Protein AF-W1XEC5-F1 (afdb_monomer_lite)

Sequence (56 aa):
MNDNEWGALYLVPTPIGNLEDMTYRSVRILGEVDAIAAEDTRHTGILLKHFDIKKP

Secondary structure (DSSP, 8-state):
----SS------PPPSS-GGGS-HHHHHHHHHSS----S-HHHHHHHHHHTT----

Organism: NCBI:txid408170

pLDDT: mean 91.32, std 11.49, range [46.16, 97.81]

Foldseek 3Di:
DPPDPDDDDDDADQDPPDLVVHDPVSLVVLQPDQADDDPDVVVVVVSCVVSVRDHD

Radius of gyration: 11.82 Å; chains: 1; bounding box: 36×21×20 Å

Structure (mmCIF, N/CA/C/O backbone):
data_AF-W1XEC5-F1
#
_entry.id   AF-W1XEC5-F1
#
loop_
_atom_site.group_PDB
_atom_site.id
_atom_site.type_symbol
_atom_site.label_atom_id
_atom_site.label_alt_id
_atom_site.label_comp_id
_atom_site.label_asym_id
_atom_site.label_entity_id
_atom_site.label_seq_id
_atom_site.pdbx_PDB_ins_code
_atom_site.Cartn_x
_atom_site.Cartn_y
_atom_site.Cartn_z
_atom_site.occupancy
_atom_site.B_iso_or_equiv
_atom_site.auth_seq_id
_atom_site.auth_comp_id
_atom_site.auth_asym_id
_atom_site.auth_atom_id
_atom_site.pdbx_PDB_model_num
ATOM 1 N N . MET A 1 1 ? -21.809 1.531 -8.527 1.00 46.16 1 MET A N 1
ATOM 2 C CA . MET A 1 1 ? -21.971 0.723 -7.305 1.00 46.16 1 MET A CA 1
ATOM 3 C C . MET A 1 1 ? -21.417 -0.642 -7.660 1.00 46.16 1 MET A C 1
ATOM 5 O O . MET A 1 1 ? -21.704 -1.104 -8.755 1.00 46.16 1 MET A O 1
ATOM 9 N N . ASN A 1 2 ? -20.490 -1.191 -6.875 1.00 54.06 2 ASN A N 1
ATOM 10 C CA . ASN A 1 2 ? -20.030 -2.557 -7.127 1.00 54.06 2 ASN A CA 1
ATOM 11 C C . ASN A 1 2 ? -21.116 -3.482 -6.577 1.00 54.06 2 ASN A C 1
ATOM 13 O O . ASN A 1 2 ? -21.184 -3.700 -5.373 1.00 54.06 2 ASN A O 1
ATOM 17 N N . ASP A 1 3 ? -21.977 -3.965 -7.467 1.00 57.16 3 ASP A N 1
ATOM 18 C CA . ASP A 1 3 ? -23.133 -4.816 -7.168 1.00 57.16 3 ASP A CA 1
ATOM 19 C C . ASP A 1 3 ? -22.719 -6.284 -6.944 1.00 57.16 3 ASP A C 1
ATOM 21 O O . ASP A 1 3 ? -23.324 -7.206 -7.484 1.00 57.16 3 ASP A O 1
ATOM 25 N N . ASN A 1 4 ? -21.646 -6.517 -6.181 1.00 59.66 4 ASN A N 1
ATOM 26 C CA . ASN A 1 4 ? -21.254 -7.857 -5.753 1.00 59.66 4 ASN A CA 1
ATOM 27 C C . ASN A 1 4 ? -21.559 -7.992 -4.261 1.00 59.66 4 ASN A C 1
ATOM 29 O O . ASN A 1 4 ? -20.918 -7.351 -3.434 1.00 59.66 4 ASN A O 1
ATOM 33 N N . GLU A 1 5 ? -22.503 -8.867 -3.915 1.00 71.81 5 GLU A N 1
ATOM 34 C CA . GLU A 1 5 ? -22.835 -9.223 -2.525 1.00 71.81 5 GLU A CA 1
ATOM 35 C C . GLU A 1 5 ? -21.690 -9.962 -1.795 1.00 71.81 5 GLU A C 1
ATOM 37 O O . GLU A 1 5 ? -21.817 -10.310 -0.621 1.00 71.81 5 GLU A O 1
ATOM 42 N N . TRP A 1 6 ? -20.560 -10.214 -2.467 1.00 86.62 6 TRP A N 1
ATOM 43 C CA . TRP A 1 6 ? -19.417 -10.959 -1.940 1.00 86.62 6 TRP A CA 1
ATOM 44 C C . TRP A 1 6 ? -18.160 -10.095 -1.848 1.00 86.62 6 TRP A C 1
ATOM 46 O O . TRP A 1 6 ? -17.881 -9.268 -2.718 1.00 86.62 6 TRP A O 1
ATOM 56 N N . GLY A 1 7 ? -17.362 -10.341 -0.806 1.00 90.25 7 GLY A N 1
ATOM 57 C CA . GLY A 1 7 ? -16.042 -9.733 -0.659 1.00 90.25 7 GLY A CA 1
ATOM 58 C C . GLY A 1 7 ? -15.096 -10.136 -1.794 1.00 90.25 7 GLY A C 1
ATOM 59 O O . GLY A 1 7 ? -15.159 -11.253 -2.309 1.00 90.25 7 GLY A O 1
ATOM 60 N N . ALA A 1 8 ? -14.198 -9.227 -2.169 1.00 93.00 8 ALA A N 1
ATOM 61 C CA . ALA A 1 8 ? -13.194 -9.449 -3.205 1.00 93.00 8 ALA A CA 1
ATOM 62 C C . ALA A 1 8 ? -11.780 -9.343 -2.623 1.00 93.00 8 ALA A C 1
ATOM 64 O O . ALA A 1 8 ? -11.487 -8.438 -1.843 1.00 93.00 8 ALA A O 1
ATOM 65 N N . LEU A 1 9 ? -10.891 -10.248 -3.042 1.00 96.25 9 LEU A N 1
ATOM 66 C CA . LEU A 1 9 ? -9.465 -10.191 -2.730 1.00 96.25 9 LEU A CA 1
ATOM 67 C C . LEU A 1 9 ? -8.700 -9.652 -3.940 1.00 96.25 9 LEU A C 1
ATOM 69 O O . LEU A 1 9 ? -8.711 -10.258 -5.012 1.00 96.25 9 LEU A O 1
ATOM 73 N N . TYR A 1 10 ? -8.001 -8.536 -3.752 1.00 97.12 10 TYR A N 1
ATOM 74 C CA . TYR A 1 10 ? -7.131 -7.953 -4.767 1.00 97.12 10 TYR A CA 1
ATOM 75 C C . TYR A 1 10 ? -5.671 -8.270 -4.452 1.00 97.12 10 TYR A C 1
ATOM 77 O O . TYR A 1 10 ? -5.157 -7.879 -3.407 1.00 97.12 10 TYR A O 1
ATOM 85 N N . LEU A 1 11 ? -4.984 -8.937 -5.381 1.00 97.50 11 LEU A N 1
ATOM 86 C CA . LEU A 1 11 ? -3.531 -9.083 -5.333 1.00 97.50 11 LEU A CA 1
ATOM 87 C C . LEU A 1 11 ? -2.895 -7.860 -5.992 1.00 97.50 11 LEU A C 1
ATOM 89 O O . LEU A 1 11 ? -2.968 -7.688 -7.211 1.00 97.50 11 LEU A O 1
ATOM 93 N N . VAL A 1 12 ? -2.303 -6.994 -5.174 1.00 97.19 12 VAL A N 1
ATOM 94 C CA . VAL A 1 12 ? -1.690 -5.744 -5.625 1.00 97.19 12 VAL A CA 1
ATOM 95 C C . VAL A 1 12 ? -0.168 -5.866 -5.521 1.00 97.19 12 VAL A C 1
ATOM 97 O O . VAL A 1 12 ? 0.339 -6.031 -4.414 1.00 97.19 12 VAL A O 1
ATOM 100 N N . PRO A 1 13 ? 0.580 -5.794 -6.637 1.00 96.25 13 PRO A N 1
ATOM 101 C CA . PRO A 1 13 ? 2.036 -5.788 -6.580 1.00 96.25 13 PRO A CA 1
ATOM 102 C C . PRO A 1 13 ? 2.546 -4.456 -6.019 1.00 96.25 13 PRO A C 1
ATOM 104 O O . PRO A 1 13 ? 2.031 -3.391 -6.372 1.00 96.25 13 PRO A O 1
ATOM 107 N N . THR A 1 14 ? 3.579 -4.524 -5.181 1.00 94.44 14 THR A N 1
ATOM 108 C CA . THR A 1 14 ? 4.339 -3.368 -4.691 1.00 94.44 14 THR A CA 1
ATOM 109 C C . THR A 1 14 ? 5.629 -3.197 -5.497 1.00 94.44 14 THR A C 1
ATOM 111 O O . THR A 1 14 ? 6.193 -4.192 -5.960 1.00 94.44 14 THR A O 1
ATOM 114 N N . PRO A 1 15 ? 6.134 -1.965 -5.660 1.00 94.75 15 PRO A N 1
ATOM 115 C CA . PRO A 1 15 ? 7.396 -1.723 -6.337 1.00 94.75 15 PRO A CA 1
ATOM 116 C C . PRO A 1 15 ? 8.558 -2.319 -5.540 1.00 94.75 15 PRO A C 1
ATOM 118 O O . PRO A 1 15 ? 8.513 -2.404 -4.314 1.00 94.75 15 PRO A O 1
ATOM 121 N N . ILE A 1 16 ? 9.632 -2.683 -6.238 1.00 92.88 16 ILE A N 1
ATOM 122 C CA . ILE A 1 16 ? 10.856 -3.239 -5.633 1.00 92.88 16 ILE A CA 1
ATOM 123 C C . ILE A 1 16 ? 11.903 -2.163 -5.296 1.00 92.88 16 ILE A C 1
ATOM 125 O O . ILE A 1 16 ? 13.043 -2.487 -4.975 1.00 92.88 16 ILE A O 1
ATOM 129 N N . GLY A 1 17 ? 11.534 -0.881 -5.381 1.00 91.25 17 GLY A N 1
ATOM 130 C CA . GLY A 1 17 ? 12.410 0.228 -5.001 1.00 91.25 17 GLY A CA 1
ATOM 131 C C . GLY A 1 17 ? 11.889 1.607 -5.402 1.00 91.25 17 GLY A C 1
ATOM 132 O O . GLY A 1 17 ? 11.893 2.515 -4.576 1.00 91.25 17 GLY A O 1
ATOM 133 N N . ASN A 1 18 ? 11.408 1.771 -6.638 1.00 94.44 18 ASN A N 1
ATOM 134 C CA . ASN A 1 18 ? 10.895 3.056 -7.115 1.00 94.44 18 ASN A CA 1
ATOM 135 C C . ASN A 1 18 ? 9.379 3.167 -6.898 1.00 94.44 18 ASN A C 1
ATOM 137 O O . ASN A 1 18 ? 8.606 2.415 -7.485 1.00 94.44 18 ASN A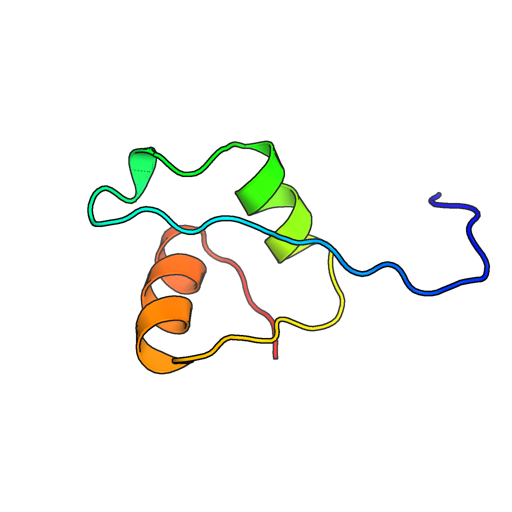 O 1
ATOM 141 N N . LEU A 1 19 ? 8.942 4.123 -6.075 1.00 94.25 19 LEU A N 1
ATOM 142 C CA . LEU A 1 19 ? 7.519 4.320 -5.771 1.00 94.25 19 LEU A CA 1
ATOM 143 C C . LEU A 1 19 ? 6.695 4.691 -7.011 1.00 94.25 19 LEU A C 1
ATOM 145 O O . LEU A 1 19 ? 5.521 4.337 -7.078 1.00 94.25 19 LEU A O 1
ATOM 149 N N . GLU A 1 20 ? 7.309 5.323 -8.012 1.00 95.06 20 GLU A N 1
ATOM 150 C CA . GLU A 1 20 ? 6.648 5.698 -9.268 1.00 95.06 20 GLU A CA 1
ATOM 151 C C . GLU A 1 20 ? 6.276 4.492 -10.148 1.00 95.06 20 GLU A C 1
ATOM 153 O O . GLU A 1 20 ? 5.435 4.624 -11.034 1.00 95.06 20 GLU A O 1
ATOM 158 N N . ASP A 1 21 ? 6.823 3.302 -9.874 1.00 96.69 21 ASP A N 1
ATOM 159 C CA . ASP A 1 21 ? 6.460 2.071 -10.593 1.00 96.69 21 ASP A CA 1
ATOM 160 C C . ASP A 1 21 ? 5.069 1.544 -10.176 1.00 96.69 21 ASP A C 1
ATOM 162 O O . ASP A 1 21 ? 4.548 0.579 -10.748 1.00 96.69 21 ASP A O 1
ATOM 166 N N . MET A 1 22 ? 4.435 2.162 -9.174 1.00 97.19 22 MET A N 1
ATOM 167 C CA . MET A 1 22 ? 3.059 1.857 -8.801 1.00 97.19 22 MET A CA 1
ATOM 168 C C . MET A 1 22 ? 2.085 2.229 -9.915 1.00 97.19 22 MET A C 1
ATOM 170 O O . MET A 1 22 ? 2.018 3.362 -10.383 1.00 97.19 22 MET A O 1
ATOM 174 N N . THR A 1 23 ? 1.230 1.277 -10.288 1.00 97.25 23 THR A N 1
ATOM 175 C CA . THR A 1 23 ? 0.182 1.558 -11.272 1.00 97.25 23 THR A CA 1
ATOM 176 C C . THR A 1 23 ? -0.923 2.423 -10.664 1.00 97.25 23 THR A C 1
ATOM 178 O O . THR A 1 23 ? -1.309 2.232 -9.507 1.00 97.25 23 THR A O 1
ATOM 181 N N . TYR A 1 24 ? -1.538 3.291 -11.476 1.00 97.38 24 TYR A N 1
ATOM 182 C CA . TYR A 1 24 ? -2.727 4.053 -11.067 1.00 97.38 24 TYR A CA 1
ATOM 183 C C . TYR A 1 24 ? -3.842 3.160 -10.509 1.00 97.38 24 TYR A C 1
ATOM 185 O O . TYR A 1 24 ? -4.539 3.531 -9.566 1.00 97.38 24 TYR A O 1
ATOM 193 N N . ARG A 1 25 ? -4.002 1.952 -11.068 1.00 97.81 25 ARG A N 1
ATOM 194 C CA . ARG A 1 25 ? -4.987 0.980 -10.585 1.00 97.81 25 ARG A CA 1
ATOM 195 C C . ARG A 1 25 ? -4.640 0.478 -9.185 1.00 97.81 25 ARG A C 1
ATOM 197 O O . ARG A 1 25 ? -5.543 0.382 -8.366 1.00 97.81 25 ARG A O 1
ATOM 204 N N . SER A 1 26 ? -3.372 0.176 -8.910 1.00 97.50 26 SER A N 1
ATOM 205 C CA . SER A 1 26 ? -2.917 -0.272 -7.588 1.00 97.50 26 SER A CA 1
ATOM 206 C C . SER A 1 26 ? -3.230 0.774 -6.522 1.00 97.50 26 SER A C 1
ATOM 208 O O . SER A 1 26 ? -3.871 0.455 -5.527 1.00 97.50 26 SER A O 1
ATOM 210 N N . VAL A 1 27 ? -2.852 2.031 -6.771 1.00 97.06 27 VAL A N 1
ATOM 211 C CA . VAL A 1 27 ? -3.102 3.150 -5.847 1.00 97.06 27 VAL A CA 1
ATOM 212 C C . VAL A 1 27 ? -4.599 3.306 -5.573 1.00 97.06 27 VAL A C 1
ATOM 214 O O . VAL A 1 27 ? -5.015 3.361 -4.417 1.00 97.06 27 VAL A O 1
ATOM 217 N N . ARG A 1 28 ? -5.425 3.295 -6.627 1.00 97.62 28 ARG A N 1
ATOM 218 C CA . ARG A 1 28 ? -6.880 3.412 -6.499 1.00 97.62 28 ARG A CA 1
ATOM 219 C C . ARG A 1 28 ? -7.495 2.258 -5.700 1.00 97.62 28 ARG A C 1
ATOM 221 O O . ARG A 1 28 ? -8.261 2.514 -4.780 1.00 97.62 28 ARG A O 1
ATOM 228 N N . ILE A 1 29 ? -7.138 1.009 -6.010 1.00 97.12 29 ILE A N 1
ATOM 229 C CA . ILE A 1 29 ? -7.667 -0.167 -5.300 1.00 97.12 29 ILE A CA 1
ATOM 230 C C . ILE A 1 29 ? -7.284 -0.129 -3.818 1.00 97.12 29 ILE A C 1
ATOM 232 O O . ILE A 1 29 ? -8.153 -0.314 -2.973 1.00 97.12 29 ILE A O 1
ATOM 236 N N . LEU A 1 30 ? -6.027 0.180 -3.485 1.00 97.00 30 LEU A N 1
ATOM 237 C CA . LEU A 1 30 ? -5.588 0.306 -2.089 1.00 97.00 30 LEU A CA 1
ATOM 238 C C . LEU A 1 30 ? -6.337 1.429 -1.339 1.00 97.00 30 LEU A C 1
ATOM 240 O O . LEU A 1 30 ? -6.571 1.315 -0.140 1.00 97.00 30 LEU A O 1
ATOM 244 N N . GLY A 1 31 ? -6.759 2.490 -2.033 1.00 96.25 31 GLY A N 1
ATOM 245 C CA . GLY A 1 31 ? -7.614 3.542 -1.470 1.00 96.25 31 GLY A CA 1
ATOM 246 C C . GLY A 1 31 ? -9.090 3.151 -1.296 1.00 96.25 31 GLY A C 1
ATOM 247 O O . GLY A 1 31 ? -9.766 3.679 -0.411 1.00 96.25 31 GLY A O 1
ATOM 248 N N . GLU A 1 32 ? -9.599 2.222 -2.104 1.00 95.25 32 GLU A N 1
ATOM 249 C CA . GLU A 1 32 ? -11.013 1.819 -2.122 1.00 95.25 32 GLU A CA 1
ATOM 250 C C . GLU A 1 32 ? -11.330 0.667 -1.153 1.00 95.25 32 GLU A C 1
ATOM 252 O O . GLU A 1 32 ? -12.413 0.662 -0.575 1.00 95.25 32 GLU A O 1
ATOM 257 N N . VAL A 1 33 ? -10.408 -0.279 -0.935 1.00 96.06 33 VAL A N 1
ATOM 258 C CA . VAL A 1 33 ? -10.646 -1.469 -0.089 1.00 96.06 33 VAL A CA 1
ATOM 259 C C . VAL A 1 33 ? -10.852 -1.129 1.391 1.00 96.06 33 VAL A C 1
ATOM 261 O O . VAL A 1 33 ? -10.352 -0.118 1.885 1.00 96.06 33 VAL A O 1
ATOM 264 N N . ASP A 1 34 ? -11.562 -1.992 2.119 1.00 94.88 34 ASP A N 1
ATOM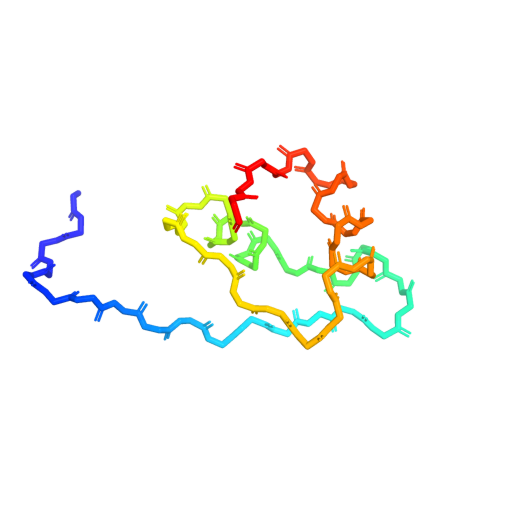 265 C CA . ASP A 1 34 ? -11.830 -1.805 3.552 1.00 94.88 34 ASP A CA 1
ATOM 266 C C . ASP A 1 34 ? -10.600 -2.064 4.437 1.00 94.88 34 ASP A C 1
ATOM 268 O O . ASP A 1 34 ? -10.432 -1.412 5.467 1.00 94.88 34 ASP A O 1
ATOM 272 N N . ALA A 1 35 ? -9.727 -2.990 4.031 1.00 95.56 35 ALA A N 1
ATOM 273 C CA . ALA A 1 35 ? -8.528 -3.378 4.771 1.00 95.56 35 ALA A CA 1
ATOM 274 C C . ALA A 1 35 ? -7.384 -3.769 3.829 1.00 95.56 35 ALA A C 1
ATOM 276 O O . ALA A 1 35 ? -7.618 -4.264 2.721 1.00 95.56 35 ALA A O 1
ATOM 277 N N . ILE A 1 36 ? -6.145 -3.581 4.294 1.00 97.31 36 ILE A N 1
ATOM 278 C CA . ILE A 1 36 ? -4.935 -3.982 3.572 1.00 97.31 36 ILE A CA 1
ATOM 279 C C . ILE A 1 36 ? -4.163 -4.985 4.425 1.00 97.31 36 ILE A C 1
ATOM 281 O O . ILE A 1 36 ? -3.645 -4.659 5.488 1.00 97.31 36 ILE A O 1
ATOM 285 N N . ALA A 1 37 ? -4.036 -6.211 3.928 1.00 96.25 37 ALA A N 1
ATOM 286 C CA . ALA A 1 37 ? -3.120 -7.186 4.502 1.00 96.25 37 ALA A CA 1
ATOM 287 C C . ALA A 1 37 ? -1.742 -7.042 3.843 1.00 96.25 37 ALA A C 1
ATOM 289 O O . ALA A 1 37 ? -1.632 -7.086 2.618 1.00 96.25 37 ALA A O 1
ATOM 290 N N . ALA A 1 38 ? -0.696 -6.895 4.653 1.00 95.12 38 ALA A N 1
ATOM 291 C CA . ALA A 1 38 ? 0.682 -6.808 4.190 1.00 95.12 38 ALA A CA 1
ATOM 292 C C . ALA A 1 38 ? 1.601 -7.700 5.030 1.00 95.12 38 ALA A C 1
ATOM 294 O O . ALA A 1 38 ? 1.387 -7.847 6.231 1.00 95.12 38 ALA A O 1
ATOM 295 N N . GLU A 1 39 ? 2.637 -8.259 4.399 1.00 94.81 39 GLU A N 1
ATOM 296 C CA . GLU A 1 39 ? 3.675 -9.047 5.079 1.00 94.81 39 GLU A CA 1
ATOM 297 C C . GLU A 1 39 ? 4.438 -8.194 6.106 1.00 94.81 39 GLU A C 1
ATOM 299 O O . GLU A 1 39 ? 4.528 -8.557 7.276 1.00 94.81 39 GLU A O 1
ATOM 304 N N . ASP A 1 40 ? 4.939 -7.029 5.674 1.00 93.94 40 ASP A N 1
ATOM 305 C CA . ASP A 1 40 ? 5.548 -6.020 6.543 1.00 93.94 40 ASP A CA 1
ATOM 306 C C . ASP A 1 40 ? 4.755 -4.708 6.461 1.00 93.94 40 ASP A C 1
ATOM 308 O O . ASP A 1 40 ? 4.800 -3.958 5.475 1.00 93.94 40 ASP A O 1
ATOM 312 N N . THR A 1 41 ? 4.019 -4.414 7.531 1.00 93.19 41 THR A N 1
ATOM 313 C CA . THR A 1 41 ? 3.185 -3.213 7.645 1.00 93.19 41 THR A CA 1
ATOM 314 C C . THR A 1 41 ? 4.006 -1.932 7.785 1.00 93.19 41 THR A C 1
ATOM 316 O O . THR A 1 41 ? 3.511 -0.858 7.448 1.00 93.19 41 THR A O 1
ATOM 319 N N . ARG A 1 42 ? 5.278 -2.006 8.204 1.00 92.06 42 ARG A N 1
ATOM 320 C CA . ARG A 1 42 ? 6.157 -0.829 8.328 1.00 92.06 42 ARG A CA 1
ATOM 321 C C . ARG A 1 42 ? 6.593 -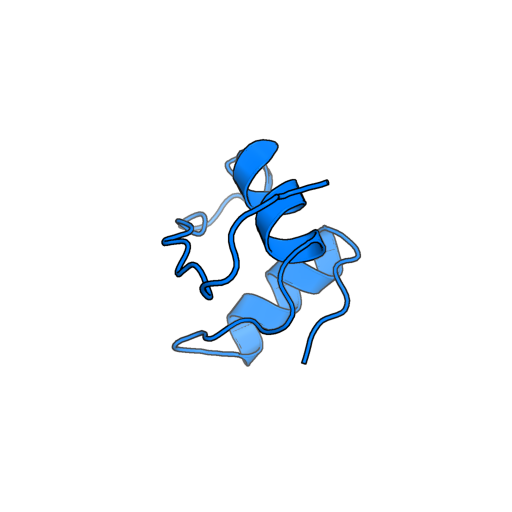0.334 6.956 1.00 92.06 42 ARG A C 1
ATOM 323 O O . A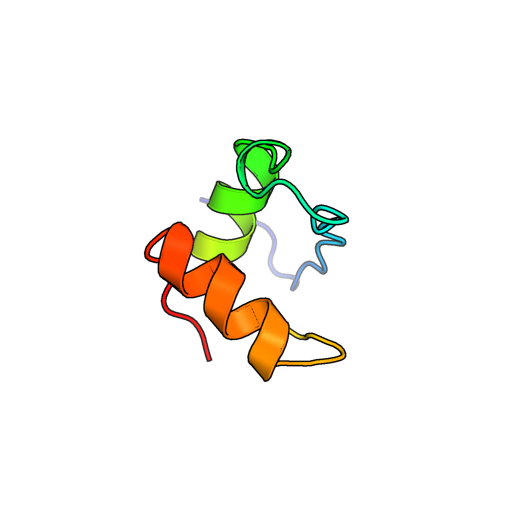RG A 1 42 ? 6.540 0.866 6.698 1.00 92.06 42 ARG A O 1
ATOM 330 N N . HIS A 1 43 ? 6.981 -1.255 6.070 1.00 91.62 43 HIS A N 1
ATOM 331 C CA . HIS A 1 43 ? 7.315 -0.922 4.684 1.00 91.62 43 HIS A CA 1
ATOM 332 C C . HIS A 1 43 ? 6.060 -0.443 3.949 1.00 91.62 43 HIS A C 1
ATOM 334 O O . HIS A 1 43 ? 6.046 0.648 3.378 1.00 91.62 43 HIS A O 1
ATOM 340 N N . THR A 1 44 ? 4.970 -1.204 4.045 1.00 93.44 44 THR A N 1
ATOM 341 C CA . THR A 1 44 ? 3.706 -0.845 3.391 1.00 93.44 44 THR A CA 1
ATOM 342 C C . THR A 1 44 ? 3.187 0.509 3.878 1.00 93.44 44 THR A C 1
ATOM 344 O O . THR A 1 44 ? 2.739 1.314 3.069 1.00 93.44 44 THR A O 1
ATOM 347 N N . GLY A 1 45 ? 3.349 0.837 5.163 1.00 94.25 45 GLY A N 1
ATOM 348 C CA . GLY A 1 45 ? 2.993 2.147 5.710 1.00 94.25 45 GLY A CA 1
ATOM 349 C C . GLY A 1 45 ? 3.719 3.326 5.046 1.00 94.25 45 GLY A C 1
ATOM 350 O O . GLY A 1 45 ? 3.115 4.382 4.869 1.00 94.25 45 GLY A O 1
ATOM 351 N N . ILE A 1 46 ? 4.978 3.161 4.618 1.00 94.12 46 ILE A N 1
ATOM 352 C CA . ILE A 1 46 ? 5.719 4.198 3.872 1.00 94.12 46 ILE A CA 1
ATOM 353 C C . ILE A 1 46 ? 5.093 4.407 2.489 1.00 94.12 46 ILE A C 1
ATOM 355 O O . ILE A 1 46 ? 4.850 5.549 2.093 1.00 94.12 46 ILE A O 1
ATOM 359 N N . LEU A 1 47 ? 4.793 3.314 1.783 1.00 95.56 47 LEU A N 1
ATOM 360 C CA . LEU A 1 47 ? 4.138 3.346 0.476 1.00 95.56 47 LEU A CA 1
ATOM 361 C C . LEU A 1 47 ? 2.752 4.000 0.565 1.00 95.56 47 LEU A C 1
ATOM 363 O O . LEU A 1 47 ? 2.460 4.919 -0.196 1.00 95.56 47 LEU A O 1
ATOM 367 N N . LEU A 1 48 ? 1.923 3.594 1.528 1.00 96.62 48 LEU A N 1
ATOM 368 C CA . LEU A 1 48 ? 0.589 4.169 1.718 1.00 96.62 48 LEU A CA 1
ATOM 369 C C . LEU A 1 48 ? 0.660 5.660 2.057 1.00 96.62 48 LEU A C 1
ATOM 371 O O . LEU A 1 48 ? -0.085 6.451 1.483 1.00 96.62 48 LEU A O 1
ATOM 375 N N . LYS A 1 49 ? 1.607 6.067 2.912 1.00 96.12 49 LYS A N 1
ATOM 376 C CA . LYS A 1 49 ? 1.829 7.479 3.240 1.00 96.12 49 LYS A CA 1
ATOM 377 C C . LYS A 1 49 ? 2.244 8.303 2.019 1.00 96.12 49 LYS A C 1
ATOM 379 O O . LYS A 1 49 ? 1.795 9.438 1.895 1.00 96.12 49 LYS A O 1
ATOM 384 N N . HIS A 1 50 ? 3.082 7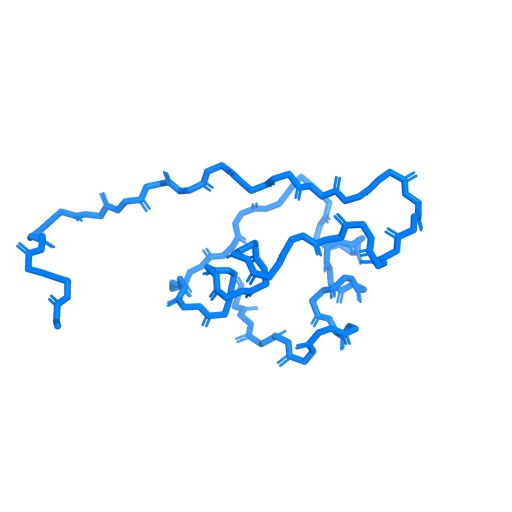.760 1.135 1.00 96.31 50 HIS A N 1
ATOM 385 C CA . HIS A 1 50 ? 3.499 8.448 -0.091 1.00 96.31 50 HIS A CA 1
ATOM 386 C C . HIS A 1 50 ? 2.308 8.775 -1.007 1.00 96.31 50 HIS A C 1
ATOM 388 O O . HIS A 1 50 ? 2.281 9.847 -1.603 1.00 96.31 50 HIS A O 1
ATOM 394 N N . PHE A 1 51 ? 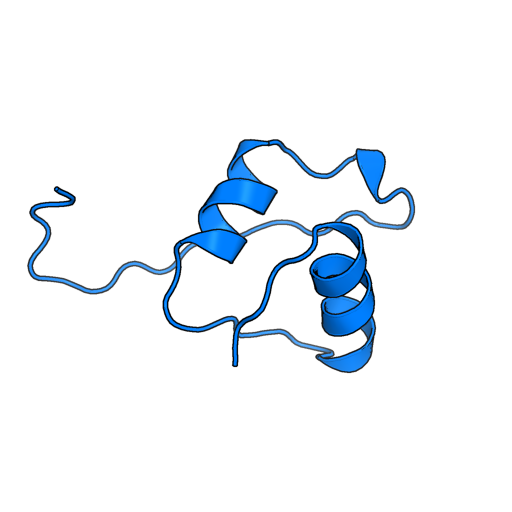1.306 7.894 -1.066 1.00 96.38 51 PHE A N 1
ATOM 395 C CA . PHE A 1 51 ? 0.091 8.080 -1.868 1.00 96.38 51 PHE A CA 1
ATOM 396 C C . PHE A 1 51 ? -1.108 8.656 -1.086 1.00 96.38 51 PHE A C 1
ATOM 398 O O . PHE A 1 51 ? -2.222 8.640 -1.602 1.00 96.38 51 PHE A O 1
ATOM 405 N N . ASP A 1 52 ? -0.900 9.144 0.144 1.00 96.81 52 ASP A N 1
ATOM 406 C CA . ASP A 1 52 ? -1.947 9.639 1.062 1.00 96.81 52 ASP A CA 1
ATOM 407 C C . ASP A 1 52 ? -3.119 8.653 1.277 1.00 96.81 52 ASP A C 1
ATOM 409 O O . ASP A 1 52 ? -4.282 9.029 1.430 1.00 96.81 52 ASP A O 1
ATOM 413 N N . ILE A 1 53 ? -2.813 7.353 1.310 1.00 96.69 53 ILE A N 1
ATOM 414 C CA . ILE A 1 53 ? -3.790 6.295 1.580 1.00 96.69 53 ILE A CA 1
ATOM 415 C C . ILE A 1 53 ? -3.843 6.032 3.085 1.00 96.69 53 ILE A C 1
ATOM 417 O O . ILE A 1 53 ? -2.836 5.713 3.718 1.00 96.69 53 ILE A O 1
ATOM 421 N N . LYS A 1 54 ? -5.046 6.122 3.662 1.00 93.31 54 LYS A N 1
ATOM 422 C CA . LYS A 1 54 ? -5.307 5.852 5.083 1.00 93.31 54 LYS A CA 1
ATOM 423 C C . LYS A 1 54 ? -6.227 4.645 5.210 1.00 93.31 54 LYS A C 1
ATOM 425 O O . LYS A 1 54 ? -7.423 4.762 4.945 1.00 93.31 54 LYS A O 1
ATOM 430 N N . LYS A 1 55 ? -5.664 3.501 5.600 1.00 88.62 55 LYS A N 1
ATOM 431 C CA . LYS A 1 55 ? -6.385 2.241 5.823 1.00 88.62 55 LYS A CA 1
ATOM 432 C C . LYS A 1 55 ? -5.836 1.512 7.054 1.00 88.62 55 LYS A C 1
ATOM 434 O O . LYS A 1 55 ? -4.659 1.721 7.363 1.00 88.62 55 LYS A O 1
ATOM 439 N N . PRO A 1 56 ? -6.691 0.755 7.767 1.00 70.88 56 PRO A N 1
ATOM 440 C CA . PRO A 1 56 ? -6.268 -0.094 8.875 1.00 70.88 56 PRO A CA 1
ATOM 441 C C . PRO A 1 56 ? -5.392 -1.258 8.402 1.00 70.88 56 PRO A C 1
ATOM 443 O O . PRO A 1 56 ? -5.562 -1.704 7.240 1.00 70.88 56 PRO A O 1
#

InterPro domains:
  IPR000878 Tetrapyrrole methylase [PF00590] (9-51)
  IPR008189 rRNA small subunit methyltransferase I [PTHR46111] (6-56)
  IPR014777 Tetrapyrrole methylase, subdomain 1 [G3DSA:3.40.1010.10] (1-56)
  IPR035996 Tetrapyrrole methylase superfamily [SSF53790] (6-56)